Protein AF-A0AAW9IJ09-F1 (afdb_monomer)

Organism: Clostridium perfringens (NCBI:txid1502)

Structure (mmCIF, N/CA/C/O backbone):
data_AF-A0AAW9IJ09-F1
#
_entry.id   AF-A0AAW9IJ09-F1
#
loop_
_atom_site.group_PDB
_atom_site.id
_atom_site.type_symbol
_atom_site.label_atom_id
_atom_site.label_alt_id
_atom_site.label_comp_id
_atom_site.label_asym_id
_atom_site.label_entity_id
_atom_site.label_seq_id
_atom_site.pdbx_PDB_ins_code
_atom_site.Cartn_x
_atom_site.Cartn_y
_atom_site.Cartn_z
_atom_site.occupancy
_atom_site.B_iso_or_equiv
_atom_site.auth_seq_id
_atom_site.auth_comp_id
_atom_site.auth_asym_id
_atom_site.auth_atom_id
_atom_site.pdbx_PDB_model_num
ATOM 1 N N . MET A 1 1 ? 29.095 -13.282 -25.757 1.00 49.03 1 MET A N 1
ATOM 2 C CA . MET A 1 1 ? 29.408 -11.867 -25.447 1.00 49.03 1 MET A CA 1
ATOM 3 C C . MET A 1 1 ? 28.511 -10.859 -26.165 1.00 49.03 1 MET A C 1
ATOM 5 O O . MET A 1 1 ? 28.027 -9.967 -25.493 1.00 49.03 1 MET A O 1
ATOM 9 N N . ARG A 1 2 ? 28.211 -10.992 -27.467 1.00 46.22 2 ARG A N 1
ATOM 10 C CA . ARG A 1 2 ? 27.390 -10.005 -28.207 1.00 46.22 2 ARG A CA 1
ATOM 11 C C . ARG A 1 2 ? 25.936 -9.841 -27.707 1.00 46.22 2 ARG A C 1
ATOM 13 O O . ARG A 1 2 ? 25.449 -8.724 -27.633 1.00 46.22 2 ARG A O 1
ATOM 20 N N . LYS A 1 3 ? 25.302 -10.928 -27.247 1.00 49.84 3 LYS A N 1
ATOM 21 C CA . LYS A 1 3 ? 23.920 -10.916 -26.720 1.00 49.84 3 LYS A CA 1
ATOM 22 C C . LYS A 1 3 ? 23.735 -10.164 -25.391 1.00 49.84 3 LYS A C 1
ATOM 24 O O . LYS A 1 3 ? 22.641 -9.694 -25.119 1.00 49.84 3 LYS A O 1
ATOM 29 N N . PHE A 1 4 ? 24.785 -10.052 -24.570 1.00 52.84 4 PHE A N 1
ATOM 30 C CA . PHE A 1 4 ? 24.706 -9.328 -23.293 1.00 52.84 4 PHE A CA 1
ATOM 31 C C . PHE A 1 4 ? 24.638 -7.814 -23.527 1.00 52.84 4 PHE A C 1
ATOM 33 O O . PHE A 1 4 ? 23.834 -7.122 -22.918 1.00 52.84 4 PHE A O 1
ATOM 40 N N . TRP A 1 5 ? 25.424 -7.315 -24.482 1.00 47.66 5 TRP A N 1
ATOM 41 C CA . TRP A 1 5 ? 25.464 -5.894 -24.821 1.00 47.66 5 TRP A CA 1
ATOM 42 C C . TRP A 1 5 ? 24.218 -5.429 -25.585 1.00 47.66 5 TRP A C 1
ATOM 44 O O . TRP A 1 5 ? 23.718 -4.341 -25.322 1.00 47.66 5 TRP A O 1
ATOM 54 N N . GLU A 1 6 ? 23.654 -6.263 -26.465 1.00 49.38 6 GLU A N 1
ATOM 55 C CA . GLU A 1 6 ? 22.386 -5.956 -27.153 1.00 49.38 6 GLU A CA 1
ATOM 56 C C . GLU A 1 6 ? 21.216 -5.767 -26.156 1.00 49.38 6 GLU A C 1
ATOM 58 O O . GLU A 1 6 ? 20.382 -4.889 -26.362 1.00 49.38 6 GLU A O 1
ATOM 63 N N . SER A 1 7 ? 21.213 -6.485 -25.021 1.00 53.31 7 SER A N 1
ATOM 64 C CA . SER A 1 7 ? 20.230 -6.314 -23.933 1.00 53.31 7 SER A CA 1
ATOM 65 C C . SER A 1 7 ? 20.340 -4.979 -23.185 1.00 53.31 7 SER A C 1
ATOM 67 O O . SER A 1 7 ? 19.356 -4.548 -22.590 1.00 53.31 7 SER A O 1
ATOM 69 N N . ILE A 1 8 ? 21.515 -4.343 -23.180 1.00 57.97 8 ILE A N 1
ATOM 70 C CA . ILE A 1 8 ? 21.756 -3.069 -22.481 1.00 57.97 8 ILE A CA 1
ATOM 71 C C . ILE A 1 8 ? 21.388 -1.879 -23.379 1.00 57.97 8 ILE A C 1
ATOM 73 O O . ILE A 1 8 ? 20.840 -0.894 -22.898 1.00 57.97 8 ILE A O 1
ATOM 77 N N . TYR A 1 9 ? 21.666 -1.967 -24.685 1.00 46.56 9 TYR A N 1
ATOM 78 C CA . TYR A 1 9 ? 21.544 -0.833 -25.614 1.00 46.56 9 TYR A CA 1
ATOM 79 C C . TYR A 1 9 ? 20.275 -0.836 -26.479 1.00 46.56 9 TYR A C 1
ATOM 81 O O . TYR A 1 9 ? 19.978 0.153 -27.146 1.00 46.56 9 TYR A O 1
ATOM 89 N N . SER A 1 10 ? 1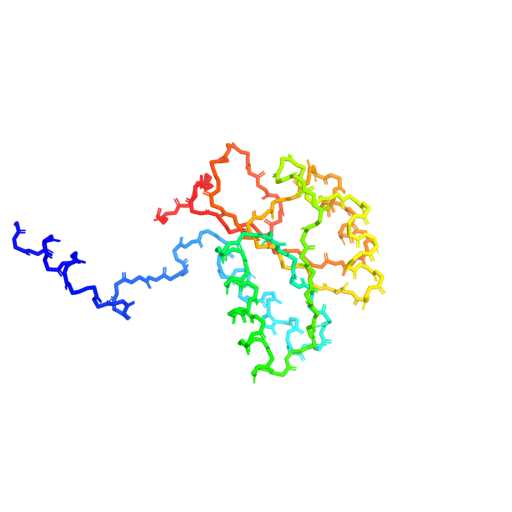9.513 -1.928 -26.497 1.00 49.34 10 SER A N 1
ATOM 90 C CA . SER A 1 10 ? 18.175 -1.972 -27.099 1.00 49.34 10 SER A CA 1
ATOM 91 C C . SER A 1 10 ? 17.298 -2.944 -26.318 1.00 49.34 10 SER A C 1
ATOM 93 O O . SER A 1 10 ? 17.022 -4.049 -26.793 1.00 49.34 10 SER A O 1
ATOM 95 N N . PRO A 1 11 ? 16.865 -2.566 -25.103 1.00 48.53 11 PRO A N 1
ATOM 96 C CA . PRO A 1 11 ? 15.947 -3.392 -24.349 1.00 48.53 11 PRO A CA 1
ATOM 97 C C . PRO A 1 11 ? 14.636 -3.424 -25.137 1.00 48.53 11 PRO A C 1
ATOM 99 O O . PRO A 1 11 ? 13.907 -2.437 -25.216 1.00 48.53 11 PRO A O 1
ATOM 102 N N . ASN A 1 12 ? 14.324 -4.560 -25.756 1.00 45.69 12 ASN A N 1
ATOM 103 C CA . ASN A 1 12 ? 12.957 -4.839 -26.171 1.00 45.69 12 ASN A CA 1
ATOM 104 C C . ASN A 1 12 ? 12.156 -5.087 -24.886 1.00 45.69 12 ASN A C 1
ATOM 106 O O . ASN A 1 12 ? 11.960 -6.227 -24.465 1.00 45.69 12 ASN A O 1
ATOM 110 N N . TYR A 1 13 ? 11.721 -4.000 -24.244 1.00 50.72 13 TYR A N 1
ATOM 111 C CA . TYR A 1 13 ? 10.981 -4.009 -22.978 1.00 50.72 13 TYR A CA 1
ATOM 112 C C . TYR A 1 13 ? 9.689 -4.846 -23.036 1.00 50.72 13 TYR A C 1
ATOM 114 O O . TYR A 1 13 ? 9.165 -5.235 -22.001 1.00 50.72 13 TYR A O 1
ATOM 122 N N . ILE A 1 14 ? 9.194 -5.161 -24.238 1.00 53.16 14 ILE A N 1
ATOM 123 C CA . ILE A 1 14 ? 7.927 -5.869 -24.462 1.00 53.16 14 ILE A CA 1
ATOM 124 C C . ILE A 1 14 ? 8.094 -7.402 -24.462 1.00 53.16 14 ILE A C 1
ATOM 126 O O . ILE A 1 14 ? 7.133 -8.114 -24.192 1.00 53.16 14 ILE A O 1
ATOM 130 N N . THR A 1 15 ? 9.285 -7.949 -24.738 1.00 53.19 15 THR A N 1
ATOM 131 C CA . THR A 1 15 ? 9.439 -9.405 -24.974 1.00 53.19 15 THR A CA 1
ATOM 132 C C . THR A 1 15 ? 10.256 -10.154 -23.923 1.00 53.19 15 THR A C 1
ATOM 134 O O . THR A 1 15 ? 10.420 -11.363 -24.053 1.00 53.19 15 THR A O 1
ATOM 137 N N . GLY A 1 16 ? 10.804 -9.472 -22.913 1.00 54.22 16 GLY A N 1
ATOM 138 C CA . GLY A 1 16 ? 11.769 -10.080 -21.985 1.00 54.22 16 GLY A CA 1
ATOM 139 C C . GLY A 1 16 ? 11.325 -10.212 -20.530 1.00 54.22 16 GLY A C 1
ATOM 140 O O . GLY A 1 16 ? 11.861 -11.065 -19.829 1.00 54.22 16 GLY A O 1
ATOM 141 N N . TYR A 1 17 ? 10.376 -9.394 -20.068 1.00 69.69 17 TYR A N 1
ATOM 142 C CA . TYR A 1 17 ? 10.071 -9.290 -18.643 1.00 69.69 17 TYR A CA 1
ATOM 143 C C . TYR A 1 17 ? 8.628 -9.680 -18.352 1.00 69.69 17 TYR A C 1
ATOM 145 O O . TYR A 1 17 ? 7.693 -8.984 -18.740 1.00 69.69 17 TYR A O 1
ATOM 153 N N . ASN A 1 18 ? 8.446 -10.813 -17.674 1.00 79.94 18 ASN A N 1
ATOM 154 C CA . ASN A 1 18 ? 7.137 -11.233 -17.199 1.00 79.94 18 ASN A CA 1
ATOM 155 C C . ASN A 1 18 ? 6.921 -10.657 -15.784 1.00 79.94 18 ASN A C 1
ATOM 157 O O . ASN A 1 18 ? 7.542 -11.155 -14.842 1.00 79.94 18 ASN A O 1
ATOM 161 N N . PRO A 1 19 ? 6.057 -9.639 -15.594 1.00 83.44 19 PRO A N 1
ATOM 162 C CA . PRO A 1 19 ? 5.827 -9.038 -14.277 1.00 83.44 19 PRO A CA 1
ATOM 163 C C . PRO A 1 19 ? 5.271 -10.047 -13.266 1.00 83.44 19 PRO A C 1
ATOM 165 O O . PRO A 1 19 ? 5.473 -9.886 -12.066 1.00 83.44 19 PRO A O 1
ATOM 168 N N . PHE A 1 20 ? 4.642 -11.131 -13.734 1.00 87.75 20 PHE A N 1
ATOM 169 C CA . PHE A 1 20 ? 4.117 -12.200 -12.886 1.00 87.75 20 PHE A CA 1
ATOM 170 C C . PHE A 1 20 ? 5.200 -13.085 -12.246 1.00 87.75 20 PHE A C 1
ATOM 172 O O . PHE A 1 20 ? 4.865 -13.963 -11.453 1.00 87.75 20 PHE A O 1
ATOM 179 N N . ILE A 1 21 ? 6.485 -12.855 -12.553 1.00 89.06 21 ILE A N 1
ATOM 180 C CA . ILE A 1 21 ? 7.621 -13.450 -11.827 1.00 89.06 21 ILE A CA 1
ATOM 181 C C . ILE A 1 21 ? 7.760 -12.833 -10.425 1.00 89.06 21 ILE A C 1
ATOM 183 O O . ILE A 1 21 ? 8.228 -13.503 -9.501 1.00 89.06 21 ILE A O 1
ATOM 187 N N . LEU A 1 22 ? 7.316 -11.583 -10.232 1.00 91.81 22 LEU A N 1
ATOM 188 C CA . LEU A 1 22 ? 7.248 -10.988 -8.901 1.00 91.81 22 LEU A CA 1
ATOM 189 C C . LEU A 1 22 ? 6.298 -11.808 -8.026 1.00 91.81 22 LEU A C 1
ATOM 191 O O . LEU A 1 22 ? 5.133 -12.043 -8.371 1.00 91.81 22 LEU A O 1
ATOM 195 N N . LYS A 1 23 ? 6.794 -12.226 -6.860 1.00 93.50 23 LYS A N 1
ATOM 196 C CA . LYS A 1 23 ? 5.982 -12.932 -5.867 1.00 93.50 23 LYS A CA 1
ATOM 197 C C . LYS A 1 23 ? 4.750 -12.085 -5.525 1.00 93.50 23 LYS A C 1
ATOM 199 O O . LYS A 1 23 ? 4.840 -10.869 -5.392 1.00 93.50 23 LYS A O 1
ATOM 204 N N . ASN A 1 24 ? 3.602 -12.751 -5.400 1.00 96.31 24 ASN A N 1
ATOM 205 C CA . ASN A 1 24 ? 2.280 -12.162 -5.142 1.00 96.31 24 ASN A CA 1
ATOM 206 C C . ASN A 1 24 ? 1.671 -11.294 -6.261 1.00 96.31 24 ASN A C 1
ATOM 208 O O . ASN A 1 24 ? 0.533 -10.860 -6.096 1.00 96.31 24 ASN A O 1
ATOM 212 N N . MET A 1 25 ? 2.323 -11.120 -7.418 1.00 95.06 25 MET A N 1
ATOM 213 C CA . MET A 1 25 ? 1.764 -10.310 -8.512 1.00 95.06 25 MET A CA 1
ATOM 214 C C . MET A 1 25 ? 0.402 -10.824 -9.007 1.00 95.06 25 MET A C 1
ATOM 216 O O . MET A 1 25 ? -0.520 -10.036 -9.186 1.00 95.06 25 MET A O 1
ATOM 220 N N . ASN A 1 26 ? 0.232 -12.145 -9.167 1.00 94.88 26 ASN A N 1
ATOM 221 C CA . ASN A 1 26 ? -1.060 -12.724 -9.571 1.00 94.88 26 ASN A CA 1
ATOM 222 C C . ASN A 1 26 ? -2.184 -12.381 -8.576 1.00 94.88 26 ASN A C 1
ATOM 224 O O . ASN A 1 26 ? -3.237 -11.904 -8.985 1.00 94.88 26 ASN A O 1
ATOM 228 N N . LYS A 1 27 ? -1.926 -12.542 -7.270 1.00 96.62 27 LYS A N 1
ATOM 229 C CA . LYS A 1 27 ? -2.901 -12.234 -6.210 1.00 96.62 27 LYS A CA 1
ATOM 230 C C . LYS A 1 27 ? -3.264 -10.749 -6.185 1.00 96.62 27 LYS A C 1
ATOM 232 O O . LYS A 1 27 ? -4.429 -10.400 -6.041 1.00 96.62 27 LYS A O 1
ATOM 237 N N . ALA A 1 28 ? -2.269 -9.876 -6.354 1.00 97.50 28 ALA A N 1
ATOM 238 C CA . ALA A 1 28 ? -2.491 -8.436 -6.421 1.00 97.50 28 ALA A CA 1
ATOM 239 C C . ALA A 1 28 ? -3.382 -8.051 -7.607 1.00 97.50 28 ALA A C 1
ATOM 241 O O . ALA A 1 28 ? -4.299 -7.246 -7.456 1.00 97.50 28 ALA A O 1
ATOM 242 N N . MET A 1 29 ? -3.144 -8.658 -8.775 1.00 96.06 29 MET A N 1
ATOM 243 C CA . MET A 1 29 ? -3.968 -8.441 -9.962 1.00 96.06 29 MET A CA 1
ATOM 244 C C . MET A 1 29 ? -5.404 -8.929 -9.763 1.00 96.06 29 MET A C 1
ATOM 246 O O . MET A 1 29 ? -6.328 -8.203 -10.116 1.00 96.06 29 MET A O 1
ATOM 250 N N . GLU A 1 30 ? -5.604 -10.112 -9.176 1.00 97.19 30 GLU A N 1
ATOM 251 C CA . GLU A 1 30 ? -6.937 -10.641 -8.853 1.00 97.19 30 GLU A CA 1
ATOM 252 C C . GLU A 1 30 ? -7.712 -9.686 -7.932 1.00 97.19 30 GLU A C 1
ATOM 254 O O . GLU A 1 30 ? -8.830 -9.290 -8.263 1.00 97.19 30 GLU A O 1
ATOM 259 N N . GLN A 1 31 ? -7.090 -9.234 -6.839 1.00 97.94 31 GLN A N 1
ATOM 260 C CA . GLN A 1 31 ? -7.709 -8.320 -5.873 1.00 97.94 31 GLN A CA 1
ATOM 261 C C . GLN A 1 31 ? -8.004 -6.938 -6.474 1.00 97.94 31 GLN A C 1
ATOM 263 O O . GLN A 1 31 ? -9.065 -6.362 -6.231 1.00 97.94 31 GLN A O 1
ATOM 268 N N . MET A 1 32 ? -7.100 -6.407 -7.302 1.00 97.12 32 MET A N 1
ATOM 269 C CA . MET A 1 32 ? -7.315 -5.133 -7.989 1.00 97.12 32 MET A CA 1
ATOM 270 C C . MET A 1 32 ? -8.460 -5.231 -9.006 1.00 97.12 32 MET A C 1
ATOM 272 O O . MET A 1 32 ? -9.321 -4.355 -9.043 1.00 97.12 32 MET A O 1
ATOM 276 N N . VAL A 1 33 ? -8.516 -6.303 -9.805 1.00 97.25 33 VAL A N 1
ATOM 277 C CA . VAL A 1 33 ? -9.613 -6.539 -10.761 1.00 97.25 33 VAL A CA 1
ATOM 278 C C . VAL A 1 33 ? -10.948 -6.699 -10.034 1.00 97.25 33 VAL A C 1
ATOM 280 O O . VAL A 1 33 ? -11.949 -6.124 -10.465 1.00 97.25 33 VAL A O 1
ATOM 283 N N . GLU A 1 34 ? -10.975 -7.429 -8.918 1.00 98.00 34 GLU A N 1
ATOM 284 C CA . GLU A 1 34 ? -12.162 -7.548 -8.071 1.00 98.00 34 GLU A CA 1
ATOM 285 C C . GLU A 1 34 ? -12.628 -6.175 -7.566 1.00 98.00 34 GLU A C 1
ATOM 287 O O . GLU A 1 34 ? -13.808 -5.843 -7.695 1.00 98.00 34 GLU A O 1
ATOM 292 N N . ALA A 1 35 ? -11.716 -5.359 -7.030 1.00 98.12 35 ALA A N 1
ATOM 293 C CA . ALA A 1 35 ? -12.038 -4.032 -6.518 1.00 98.12 35 ALA A CA 1
ATOM 294 C C . ALA A 1 35 ? -12.632 -3.120 -7.601 1.00 98.12 35 ALA A C 1
ATOM 296 O O . ALA A 1 35 ? -13.663 -2.485 -7.371 1.00 98.12 35 ALA A O 1
ATOM 297 N N . ILE A 1 36 ? -12.041 -3.116 -8.800 1.00 98.06 36 ILE A N 1
ATOM 298 C CA . ILE A 1 36 ? -12.531 -2.337 -9.946 1.00 98.06 36 ILE A CA 1
ATOM 299 C C . ILE A 1 36 ? -13.946 -2.783 -10.338 1.00 98.06 36 ILE A C 1
ATOM 301 O O . ILE A 1 36 ? -14.854 -1.954 -10.443 1.00 98.06 36 ILE A O 1
ATOM 305 N N . ASN A 1 37 ? -14.155 -4.090 -10.520 1.00 97.75 37 ASN A N 1
ATOM 306 C CA . ASN A 1 37 ? -15.437 -4.640 -10.966 1.00 97.75 37 ASN A CA 1
ATOM 307 C C . ASN A 1 37 ? -16.560 -4.411 -9.947 1.00 97.75 37 ASN A C 1
ATOM 309 O O . ASN A 1 37 ? -17.692 -4.120 -10.331 1.00 97.75 37 ASN A O 1
ATOM 313 N N . ASN A 1 38 ? -16.235 -4.494 -8.657 1.00 98.00 38 ASN A N 1
ATOM 314 C CA . ASN A 1 38 ? -17.185 -4.304 -7.565 1.00 98.00 38 ASN A CA 1
ATOM 315 C C . ASN A 1 38 ? -17.340 -2.840 -7.137 1.00 98.00 38 ASN A C 1
ATOM 317 O O . ASN A 1 38 ? -18.028 -2.577 -6.153 1.00 98.00 38 ASN A O 1
ATOM 321 N N . ARG A 1 39 ? -16.725 -1.887 -7.857 1.00 97.56 39 ARG A N 1
ATOM 322 C CA . ARG A 1 39 ? -16.750 -0.453 -7.519 1.00 97.56 39 ARG A CA 1
ATOM 323 C C . ARG A 1 39 ? -16.293 -0.181 -6.080 1.00 97.56 39 ARG A C 1
ATOM 325 O O . ARG A 1 39 ? -16.785 0.751 -5.451 1.00 97.56 39 ARG A O 1
ATOM 332 N N . LYS A 1 40 ? -15.362 -0.994 -5.566 1.00 98.38 40 LYS A N 1
ATOM 333 C CA . LYS A 1 40 ? -14.720 -0.733 -4.277 1.00 98.38 40 LYS A CA 1
ATOM 334 C C . LYS A 1 40 ? -13.920 0.559 -4.407 1.00 98.38 40 LYS A C 1
ATOM 336 O O . LYS A 1 40 ? -13.208 0.733 -5.398 1.00 98.38 40 LYS A O 1
ATOM 341 N N . LYS A 1 41 ? -13.992 1.433 -3.404 1.00 98.56 41 LYS A N 1
ATOM 342 C CA . LYS A 1 41 ? -13.125 2.612 -3.373 1.00 98.56 41 LYS A CA 1
ATOM 343 C C . LYS A 1 41 ? -11.678 2.191 -3.119 1.00 98.56 41 LYS A C 1
ATOM 345 O O . LYS A 1 41 ? -11.380 1.565 -2.100 1.00 98.56 41 LYS A O 1
ATOM 350 N N . ILE A 1 42 ? -10.789 2.552 -4.038 1.00 98.75 42 ILE A N 1
ATOM 351 C CA . ILE A 1 42 ? -9.354 2.270 -3.976 1.00 98.75 42 ILE A CA 1
ATOM 352 C C . ILE A 1 42 ? -8.630 3.527 -3.494 1.00 98.75 42 ILE A C 1
ATOM 354 O O . ILE A 1 42 ? -8.755 4.588 -4.098 1.00 98.75 42 ILE A O 1
ATOM 358 N N . VAL A 1 43 ? -7.840 3.413 -2.432 1.00 98.69 43 VAL A N 1
ATOM 359 C CA . VAL A 1 43 ? -6.971 4.494 -1.959 1.00 98.69 43 VAL A CA 1
ATOM 360 C C . VAL A 1 43 ? -5.530 4.133 -2.291 1.00 98.69 43 VAL A C 1
ATOM 362 O O . VAL A 1 43 ? -5.002 3.133 -1.805 1.00 98.69 43 VAL A O 1
ATOM 365 N N . VAL A 1 44 ? -4.897 4.944 -3.136 1.00 98.44 44 VAL A N 1
ATOM 366 C CA . VAL A 1 44 ? -3.478 4.813 -3.484 1.00 98.44 44 VAL A CA 1
ATOM 367 C C . VAL A 1 44 ? -2.660 5.693 -2.543 1.00 98.44 44 VAL A C 1
ATOM 369 O O . VAL A 1 44 ? -2.737 6.915 -2.618 1.00 98.44 44 VAL A O 1
ATOM 372 N N . TYR A 1 45 ? -1.868 5.087 -1.666 1.00 97.56 45 TYR A N 1
ATOM 373 C CA . TYR A 1 45 ? -1.078 5.789 -0.655 1.00 97.56 45 TYR A CA 1
ATOM 374 C C . TYR A 1 45 ? 0.409 5.684 -1.013 1.00 97.56 45 TYR A C 1
ATOM 376 O O . TYR A 1 45 ? 0.950 4.585 -1.074 1.00 97.56 45 TYR A O 1
ATOM 384 N N . GLY A 1 46 ? 1.110 6.791 -1.248 1.00 95.69 46 GLY A N 1
ATOM 385 C CA . GLY A 1 46 ? 2.538 6.719 -1.584 1.00 95.69 46 GLY A CA 1
ATOM 386 C C . GLY A 1 46 ? 3.379 7.863 -1.044 1.00 95.69 46 GLY A C 1
ATOM 387 O O . GLY A 1 46 ? 2.893 8.734 -0.331 1.00 95.69 46 GLY A O 1
ATOM 388 N N . VAL A 1 47 ? 4.668 7.835 -1.372 1.00 94.12 47 VAL A N 1
ATOM 389 C CA . VAL A 1 47 ? 5.683 8.719 -0.779 1.00 94.12 47 VAL A CA 1
ATOM 390 C C . VAL A 1 47 ? 5.958 9.989 -1.600 1.00 94.12 47 VAL A C 1
ATOM 392 O O . VAL A 1 47 ? 5.871 9.953 -2.831 1.00 94.12 47 VAL A O 1
ATOM 395 N N . PRO A 1 48 ? 6.365 11.104 -0.958 1.00 93.44 48 PRO A N 1
ATOM 396 C CA . PRO A 1 48 ? 6.585 12.399 -1.610 1.00 93.44 48 PRO A CA 1
ATOM 397 C C . PRO A 1 48 ? 7.962 12.512 -2.297 1.00 93.44 48 PRO A C 1
ATOM 399 O O . PRO A 1 48 ? 8.622 13.548 -2.230 1.00 93.44 48 PRO A O 1
ATOM 402 N N . ASN A 1 49 ? 8.426 11.452 -2.963 1.00 92.06 49 ASN A N 1
ATOM 403 C CA . ASN A 1 49 ? 9.634 11.484 -3.794 1.00 92.06 49 ASN A CA 1
ATOM 404 C C . ASN A 1 49 ? 9.281 11.275 -5.275 1.00 92.06 49 ASN A C 1
ATOM 406 O O . ASN A 1 49 ? 8.146 10.945 -5.611 1.00 92.06 49 ASN A O 1
ATOM 410 N N . VAL A 1 50 ? 10.242 11.501 -6.176 1.00 94.00 50 VAL A N 1
ATOM 411 C CA . VAL A 1 50 ? 9.993 11.449 -7.628 1.00 94.00 50 VAL A CA 1
ATOM 412 C C . VAL A 1 50 ? 9.412 10.097 -8.051 1.00 94.00 50 VAL A C 1
ATOM 414 O O . VAL A 1 50 ? 8.395 10.065 -8.740 1.00 94.00 50 VAL A O 1
ATOM 417 N N . ASP A 1 51 ? 10.001 8.996 -7.584 1.00 92.19 51 ASP A N 1
ATOM 418 C CA . ASP A 1 51 ? 9.562 7.645 -7.941 1.00 92.19 51 ASP A CA 1
ATOM 419 C C . ASP A 1 51 ? 8.145 7.350 -7.425 1.00 92.19 51 ASP A C 1
ATOM 421 O O . ASP A 1 51 ? 7.299 6.860 -8.174 1.00 92.19 51 ASP A O 1
ATOM 425 N N . GLY A 1 52 ? 7.855 7.709 -6.171 1.00 93.44 52 GLY A N 1
ATOM 426 C CA . GLY A 1 52 ? 6.549 7.540 -5.538 1.00 93.44 52 GLY A CA 1
ATOM 427 C C . GLY A 1 52 ? 5.459 8.367 -6.213 1.00 93.44 52 GLY A C 1
ATOM 428 O O . GLY A 1 52 ? 4.404 7.832 -6.550 1.00 93.44 52 GLY A O 1
ATOM 429 N N . LEU A 1 53 ? 5.723 9.642 -6.506 1.00 95.56 53 LEU A N 1
ATOM 430 C CA . LEU A 1 53 ? 4.779 10.510 -7.215 1.00 95.56 53 LEU A CA 1
ATOM 431 C C . LEU A 1 53 ? 4.510 10.011 -8.640 1.00 95.56 53 LEU A C 1
ATOM 433 O O . LEU A 1 53 ? 3.357 9.990 -9.079 1.00 95.56 53 LEU A O 1
ATOM 437 N N . CYS A 1 54 ? 5.544 9.557 -9.354 1.00 97.19 54 CYS A N 1
ATOM 438 C CA . CYS A 1 54 ? 5.384 8.936 -10.666 1.00 97.19 54 CYS A CA 1
ATOM 439 C C . CYS A 1 54 ? 4.566 7.640 -10.593 1.00 97.19 54 CYS A C 1
ATOM 441 O O . CYS A 1 54 ? 3.714 7.415 -11.458 1.00 97.19 54 CYS A O 1
ATOM 443 N N . ALA A 1 55 ? 4.778 6.810 -9.569 1.00 96.88 55 ALA A N 1
ATOM 444 C CA . ALA A 1 55 ? 4.020 5.581 -9.357 1.00 96.88 55 ALA A CA 1
ATOM 445 C C . ALA A 1 55 ? 2.541 5.872 -9.053 1.00 96.88 55 ALA A C 1
ATOM 447 O O . ALA A 1 55 ? 1.668 5.304 -9.715 1.00 96.88 55 ALA A O 1
ATOM 448 N N . ILE A 1 56 ? 2.255 6.807 -8.135 1.00 97.94 56 ILE A N 1
ATOM 449 C CA . ILE A 1 56 ? 0.890 7.254 -7.816 1.00 97.94 56 ILE A CA 1
ATOM 450 C C . ILE A 1 56 ? 0.204 7.755 -9.085 1.00 97.94 56 ILE A C 1
ATOM 452 O O . ILE A 1 56 ? -0.896 7.303 -9.402 1.00 97.94 56 ILE A O 1
ATOM 456 N N . ALA A 1 57 ? 0.847 8.655 -9.834 1.00 98.19 57 ALA A N 1
ATOM 457 C CA . ALA A 1 57 ? 0.274 9.234 -11.044 1.00 98.19 57 ALA A CA 1
ATOM 458 C C . ALA A 1 57 ? -0.013 8.168 -12.112 1.00 98.19 57 ALA A C 1
ATOM 460 O O . ALA A 1 57 ? -1.104 8.147 -12.684 1.00 98.19 57 ALA A O 1
ATOM 461 N N . SER A 1 58 ? 0.938 7.260 -12.349 1.00 97.75 58 SER A N 1
ATOM 462 C CA . SER A 1 58 ? 0.815 6.211 -13.366 1.00 97.75 58 SER A CA 1
ATOM 463 C C . SER A 1 58 ? -0.303 5.228 -13.032 1.00 97.75 58 SER A C 1
ATOM 465 O O . SER A 1 58 ? -1.170 4.974 -13.870 1.00 97.75 58 SER A O 1
ATOM 467 N N . LEU A 1 59 ? -0.329 4.713 -11.799 1.00 97.75 59 LEU A N 1
ATOM 468 C CA . LEU A 1 59 ? -1.365 3.781 -11.361 1.00 97.75 59 LEU A CA 1
ATOM 469 C C . LEU A 1 59 ? -2.739 4.457 -11.346 1.00 97.75 59 LEU A C 1
ATOM 471 O O . LEU A 1 59 ? -3.705 3.904 -11.869 1.00 97.75 59 LEU A O 1
ATOM 475 N N . SER A 1 60 ? -2.815 5.684 -10.827 1.00 98.00 60 SER A N 1
ATOM 476 C CA . SER A 1 60 ? -4.061 6.451 -10.783 1.00 98.00 60 SER A CA 1
ATOM 477 C C . SER A 1 60 ? -4.628 6.708 -12.176 1.00 98.00 60 SER A C 1
ATOM 479 O O . SER A 1 60 ? -5.840 6.629 -12.369 1.00 98.00 60 SER A O 1
ATOM 481 N N . LEU A 1 61 ? -3.775 6.997 -13.164 1.00 98.06 61 LEU A N 1
ATOM 482 C CA . LEU A 1 61 ? -4.206 7.212 -14.544 1.00 98.06 61 LEU A CA 1
ATOM 483 C C . LEU A 1 61 ? -4.824 5.943 -15.141 1.00 98.06 61 LEU A C 1
ATOM 485 O O . LEU A 1 61 ? -5.895 6.013 -15.742 1.00 98.06 61 LEU A O 1
ATOM 489 N N . VAL A 1 62 ? -4.180 4.791 -14.946 1.00 97.25 62 VAL A N 1
ATOM 490 C CA . VAL A 1 62 ? -4.683 3.499 -15.435 1.00 97.25 62 VAL A CA 1
ATOM 491 C C . VAL A 1 62 ? -5.989 3.124 -14.739 1.00 97.25 62 VAL A C 1
ATOM 493 O O . VAL A 1 62 ? -6.954 2.762 -15.407 1.00 97.25 62 VAL A O 1
ATOM 496 N N . LEU A 1 63 ? -6.065 3.259 -13.415 1.00 97.88 63 LEU A N 1
ATOM 497 C CA . LEU A 1 63 ? -7.280 2.946 -12.663 1.00 97.88 63 LEU A CA 1
ATOM 498 C C . LEU A 1 63 ? -8.448 3.864 -13.054 1.00 97.88 63 LEU A C 1
ATOM 500 O O . LEU A 1 63 ? -9.556 3.375 -13.273 1.00 97.88 63 LEU A O 1
ATOM 504 N N . LYS A 1 64 ? -8.205 5.170 -13.236 1.00 97.00 64 LYS A N 1
ATOM 505 C CA . LYS A 1 64 ? -9.218 6.109 -13.757 1.00 97.00 64 LYS A CA 1
ATOM 506 C C . LYS A 1 64 ? -9.664 5.746 -15.167 1.00 97.00 64 LYS A C 1
ATOM 508 O O . LYS A 1 64 ? -10.855 5.809 -15.452 1.00 97.00 64 LYS A O 1
ATOM 513 N N . TYR A 1 65 ? -8.734 5.348 -16.036 1.00 97.88 65 TYR A N 1
ATOM 514 C CA . TYR A 1 65 ? -9.051 4.881 -17.387 1.00 97.88 65 TYR A CA 1
ATOM 515 C C . TYR A 1 65 ? -9.944 3.629 -17.376 1.00 97.88 65 TYR A C 1
ATOM 517 O O . TYR A 1 65 ? -10.806 3.479 -18.235 1.00 97.88 65 TYR A O 1
ATOM 525 N N . LEU A 1 66 ? -9.781 2.761 -16.375 1.00 97.38 66 LEU A N 1
ATOM 526 C CA . LEU A 1 66 ? -10.628 1.589 -16.133 1.00 97.38 66 LEU A CA 1
ATOM 527 C C . LEU A 1 66 ? -11.913 1.917 -15.345 1.00 97.38 66 LEU A C 1
ATOM 529 O O . LEU A 1 66 ? -12.616 1.012 -14.898 1.00 97.38 66 LEU A O 1
ATOM 533 N N . ASN A 1 67 ? -12.235 3.202 -15.177 1.00 97.06 67 ASN A N 1
ATOM 534 C CA . ASN A 1 67 ? -13.374 3.715 -14.420 1.00 97.06 67 ASN A CA 1
ATOM 535 C C . ASN A 1 67 ? -13.412 3.248 -12.951 1.00 97.06 67 ASN A C 1
ATOM 537 O O . ASN A 1 67 ? -14.500 3.129 -12.394 1.00 97.06 67 ASN A O 1
ATOM 541 N N . ALA A 1 68 ? -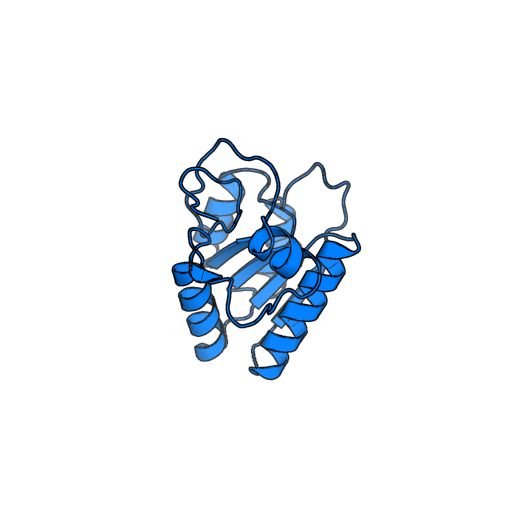12.281 2.971 -12.307 1.00 98.25 68 ALA A N 1
ATOM 542 C CA . ALA A 1 68 ? -12.256 2.662 -10.878 1.0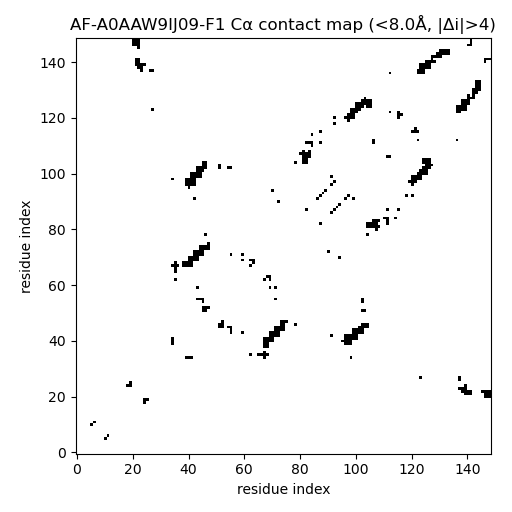0 98.25 68 ALA A CA 1
ATOM 543 C C . ALA A 1 68 ? -12.622 3.897 -10.025 1.00 98.25 68 ALA A C 1
ATOM 545 O O . ALA A 1 68 ? -12.339 5.029 -10.424 1.00 98.25 68 ALA A O 1
ATOM 546 N N . ASP A 1 69 ? -13.236 3.683 -8.856 1.00 98.25 69 ASP A N 1
ATOM 547 C CA . ASP A 1 69 ? -13.420 4.734 -7.844 1.00 98.25 69 ASP A CA 1
ATOM 548 C C . ASP A 1 69 ? -12.122 4.854 -7.048 1.00 98.25 69 ASP A C 1
ATOM 550 O O . ASP A 1 69 ? -11.776 3.933 -6.303 1.00 98.25 69 ASP A O 1
ATOM 554 N N . ILE A 1 70 ? -11.363 5.928 -7.275 1.00 98.19 70 ILE A N 1
ATOM 555 C CA . ILE A 1 70 ? -10.036 6.084 -6.683 1.00 98.19 70 ILE A CA 1
ATOM 556 C C . ILE A 1 70 ? -9.847 7.429 -6.003 1.00 98.19 70 ILE A C 1
ATOM 558 O O . ILE A 1 70 ? -10.239 8.469 -6.531 1.00 98.19 70 ILE A O 1
ATOM 562 N N . GLU A 1 71 ? -9.109 7.388 -4.904 1.00 98.31 71 GLU A N 1
ATOM 563 C CA . GLU A 1 71 ? -8.480 8.536 -4.263 1.00 98.31 71 GLU A CA 1
ATOM 564 C C . GLU A 1 71 ? -6.987 8.253 -4.076 1.00 98.31 71 GLU A C 1
ATOM 566 O O . GLU A 1 71 ? -6.543 7.102 -4.138 1.00 98.31 71 GLU A O 1
ATOM 571 N N . TYR A 1 72 ? -6.195 9.298 -3.853 1.00 97.50 72 TYR A N 1
ATOM 572 C CA . TYR A 1 72 ? -4.784 9.141 -3.519 1.00 97.50 72 TYR A CA 1
ATOM 573 C C . TYR A 1 72 ? -4.409 9.958 -2.288 1.00 97.50 72 TYR A C 1
ATOM 575 O O . TYR A 1 72 ? -4.966 11.024 -2.033 1.00 97.50 72 TYR A O 1
ATOM 583 N N . VAL A 1 73 ? -3.428 9.453 -1.550 1.00 96.81 73 VAL A N 1
ATOM 584 C CA . VAL A 1 73 ? -2.848 10.086 -0.368 1.00 96.81 73 VAL A CA 1
ATOM 585 C C . VAL A 1 73 ? -1.338 10.112 -0.551 1.00 96.81 73 VAL A C 1
ATOM 587 O O . VAL A 1 73 ? -0.730 9.133 -0.990 1.00 96.81 73 VAL A O 1
ATOM 590 N N . ILE A 1 74 ? -0.732 11.251 -0.240 1.00 95.00 74 ILE A N 1
ATOM 591 C CA . ILE A 1 74 ? 0.720 11.399 -0.211 1.00 95.00 74 ILE A CA 1
ATOM 592 C C . ILE A 1 74 ? 1.123 11.431 1.257 1.00 95.00 74 ILE A C 1
ATOM 594 O O . ILE A 1 74 ? 0.567 12.215 2.022 1.00 95.00 74 ILE A O 1
ATOM 598 N N . HIS A 1 75 ? 2.059 10.566 1.632 1.00 91.88 75 HIS A N 1
ATOM 599 C CA . HIS A 1 75 ? 2.579 10.480 2.987 1.00 91.88 75 HIS A CA 1
ATOM 600 C C . HIS A 1 75 ? 3.208 11.810 3.415 1.00 91.88 75 HIS A C 1
ATOM 602 O O . HIS A 1 75 ? 4.026 12.364 2.676 1.00 91.88 75 HIS A O 1
ATOM 608 N N . ASP A 1 76 ? 2.839 12.288 4.601 1.00 80.38 76 ASP A N 1
ATOM 609 C CA . ASP A 1 76 ? 3.275 13.568 5.162 1.00 80.38 76 ASP A CA 1
ATOM 610 C C . ASP A 1 76 ? 4.158 13.325 6.393 1.00 80.38 76 ASP A C 1
ATOM 612 O O . ASP A 1 76 ? 3.778 13.658 7.503 1.00 80.38 76 ASP A O 1
ATOM 616 N N . GLU A 1 77 ? 5.300 12.650 6.226 1.00 69.50 77 GLU A N 1
ATOM 617 C CA . GLU A 1 77 ? 6.261 12.410 7.314 1.00 69.50 77 GLU A CA 1
ATOM 618 C C . GLU A 1 77 ? 7.651 11.999 6.780 1.00 69.50 77 GLU A C 1
ATOM 620 O O . GLU A 1 77 ? 7.814 11.628 5.610 1.00 69.50 77 GLU A O 1
ATOM 625 N N . GLU A 1 78 ? 8.688 12.092 7.627 1.00 62.09 78 GLU A N 1
A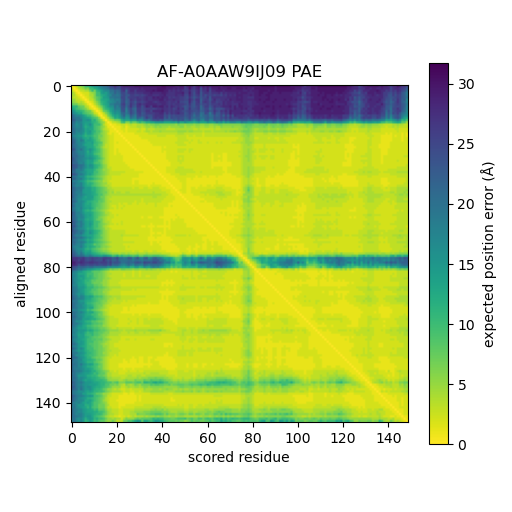TOM 626 C CA . GLU A 1 78 ? 10.014 11.550 7.309 1.00 62.09 78 GLU A CA 1
ATOM 627 C C . GLU A 1 78 ? 9.888 10.034 7.089 1.00 62.09 78 GLU A C 1
ATOM 629 O O . GLU A 1 78 ? 9.519 9.319 8.010 1.00 62.09 78 GLU A O 1
ATOM 634 N N . LEU A 1 79 ? 10.250 9.562 5.886 1.00 57.16 79 LEU A N 1
ATOM 635 C CA . LEU A 1 79 ? 10.188 8.188 5.323 1.00 57.16 79 LEU A CA 1
ATOM 636 C C . LEU A 1 79 ? 10.564 6.993 6.237 1.00 57.16 79 LEU A C 1
ATOM 638 O O . LEU A 1 79 ? 10.504 5.841 5.799 1.00 57.16 79 LEU A O 1
ATOM 642 N N . ASN A 1 80 ? 11.031 7.252 7.455 1.00 58.72 80 ASN A N 1
ATOM 643 C CA . ASN A 1 80 ? 11.468 6.283 8.446 1.00 58.72 80 ASN A CA 1
ATOM 644 C C . ASN A 1 80 ? 10.312 5.708 9.287 1.00 58.72 80 ASN A C 1
ATOM 646 O O . ASN A 1 80 ? 10.492 4.633 9.863 1.00 58.72 80 ASN A O 1
ATOM 650 N N . SER A 1 81 ? 9.149 6.367 9.356 1.00 74.12 81 SER A N 1
ATOM 651 C CA . SER A 1 81 ? 7.904 5.775 9.863 1.00 74.12 81 SER A CA 1
ATOM 652 C C . SER A 1 81 ? 7.145 5.121 8.702 1.00 74.12 81 SER A C 1
ATOM 654 O O . SER A 1 81 ? 6.912 5.735 7.669 1.00 74.12 81 SER A O 1
ATOM 656 N N . GLY A 1 82 ? 6.810 3.832 8.820 1.00 90.69 82 GLY A N 1
ATOM 657 C CA . GLY A 1 82 ? 5.854 3.198 7.901 1.00 90.69 82 GLY A CA 1
ATOM 658 C C . GLY A 1 82 ? 4.440 3.753 8.107 1.00 90.69 82 GLY A C 1
ATOM 659 O O . GLY A 1 82 ? 4.205 4.502 9.052 1.00 90.69 82 GLY A O 1
ATOM 660 N N . ILE A 1 83 ? 3.481 3.339 7.277 1.00 94.44 83 ILE A N 1
ATOM 661 C CA . ILE A 1 83 ? 2.072 3.741 7.433 1.00 94.44 83 ILE A CA 1
ATOM 662 C C . ILE A 1 83 ? 1.567 3.277 8.798 1.00 94.44 83 ILE A C 1
ATOM 664 O O . ILE A 1 83 ? 1.648 2.085 9.108 1.00 94.44 83 ILE A O 1
ATOM 668 N N . THR A 1 84 ? 1.036 4.210 9.584 1.00 95.19 84 THR A N 1
ATOM 669 C CA . THR A 1 84 ? 0.562 3.968 10.947 1.00 95.19 84 THR A CA 1
ATOM 670 C C . THR A 1 84 ? -0.932 3.649 11.001 1.00 95.19 84 THR A C 1
ATOM 672 O O . THR A 1 84 ? -1.692 3.836 10.048 1.00 95.19 84 THR A O 1
ATOM 675 N N . SER A 1 85 ? -1.397 3.198 12.166 1.00 96.12 85 SER A N 1
ATOM 676 C CA . SER A 1 85 ? -2.830 3.030 12.424 1.00 96.12 85 SER A CA 1
ATOM 677 C C . SER A 1 85 ? -3.616 4.343 12.264 1.00 96.12 85 SER A C 1
ATOM 679 O O . SER A 1 85 ? -4.755 4.327 11.798 1.00 96.12 85 SER A O 1
ATOM 681 N N . GLU A 1 86 ? -3.013 5.479 12.625 1.00 95.00 86 GLU A N 1
ATOM 682 C CA . GLU A 1 86 ? -3.636 6.798 12.486 1.00 95.00 86 GLU A CA 1
ATOM 683 C C . GLU A 1 86 ? -3.778 7.197 11.013 1.00 95.00 86 GLU A C 1
ATOM 685 O O . GLU A 1 86 ? -4.852 7.642 10.605 1.00 95.00 86 GLU A O 1
ATOM 690 N N . ASP A 1 87 ? -2.757 6.928 10.194 1.00 95.31 87 ASP A N 1
ATOM 691 C CA . ASP A 1 87 ? -2.822 7.117 8.743 1.00 95.31 87 ASP A CA 1
ATOM 692 C C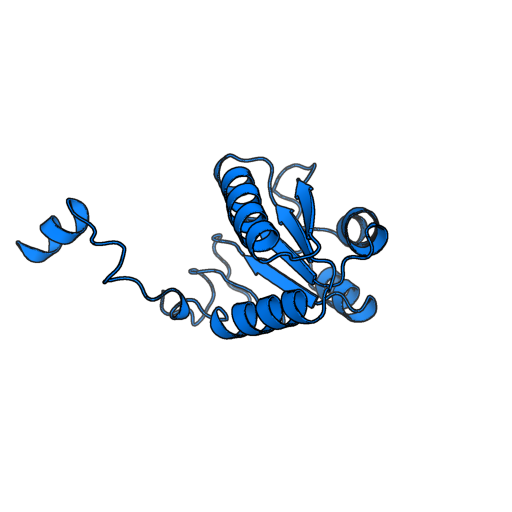 . ASP A 1 87 ? -3.976 6.338 8.113 1.00 95.31 87 ASP A C 1
ATOM 694 O O . ASP A 1 87 ? -4.741 6.880 7.313 1.00 95.31 87 ASP A O 1
ATOM 698 N N . ILE A 1 88 ? -4.126 5.063 8.481 1.00 97.31 88 ILE A N 1
ATOM 699 C CA . ILE A 1 88 ? -5.190 4.207 7.947 1.00 97.31 88 ILE A CA 1
ATOM 700 C C . ILE A 1 88 ? -6.561 4.764 8.335 1.00 97.31 88 ILE A C 1
ATOM 702 O O . ILE A 1 88 ? -7.456 4.842 7.494 1.00 97.31 88 ILE A O 1
ATOM 706 N N . ILE A 1 89 ? -6.749 5.180 9.587 1.00 97.56 89 ILE A N 1
ATOM 707 C CA . ILE A 1 89 ? -8.042 5.692 10.056 1.00 97.56 89 ILE A CA 1
ATOM 708 C C . ILE A 1 89 ? -8.374 7.025 9.378 1.00 97.56 89 ILE A C 1
ATOM 710 O O . ILE A 1 89 ? -9.456 7.168 8.805 1.00 97.56 89 ILE A O 1
ATOM 714 N N . ASN A 1 90 ? -7.443 7.976 9.407 1.00 95.75 90 ASN A N 1
ATOM 715 C CA . ASN A 1 90 ? -7.699 9.357 9.008 1.00 95.75 90 ASN A CA 1
ATOM 716 C C . ASN A 1 90 ? -7.662 9.563 7.493 1.00 95.75 90 ASN A C 1
ATOM 718 O O . ASN A 1 90 ? -8.382 10.419 6.984 1.00 95.75 90 ASN A O 1
ATOM 722 N N . ASN A 1 91 ? -6.860 8.777 6.769 1.00 96.00 91 ASN A N 1
ATOM 723 C CA . ASN A 1 91 ? -6.621 9.002 5.343 1.00 96.00 91 ASN A CA 1
ATOM 724 C C . ASN A 1 91 ? -7.199 7.904 4.443 1.00 96.00 91 ASN A C 1
ATOM 726 O O . ASN A 1 91 ? -7.388 8.141 3.255 1.00 96.00 91 ASN A O 1
ATOM 730 N N . VAL A 1 92 ? -7.500 6.712 4.972 1.00 97.81 92 VAL A N 1
ATOM 731 C CA . VAL A 1 92 ? -8.028 5.592 4.169 1.00 97.81 92 VAL A CA 1
ATOM 732 C C . VAL A 1 92 ? -9.473 5.285 4.549 1.00 97.81 92 VAL A C 1
ATOM 734 O O . VAL A 1 92 ? -10.377 5.418 3.723 1.00 97.81 92 VAL A O 1
ATOM 737 N N . SER A 1 93 ? -9.711 4.933 5.812 1.00 97.88 93 SER A N 1
ATOM 738 C CA . SER A 1 93 ? -11.038 4.592 6.335 1.00 97.88 93 SER A CA 1
ATOM 739 C C . SER A 1 93 ? -11.993 5.784 6.274 1.00 97.88 93 SER A C 1
ATOM 741 O O . SER A 1 93 ? -13.123 5.646 5.809 1.00 97.88 93 SER A O 1
ATOM 743 N N . PHE A 1 94 ? -11.519 6.983 6.632 1.00 97.25 94 PHE A N 1
ATOM 744 C CA . PHE A 1 94 ? -12.291 8.224 6.524 1.00 97.25 94 PHE A CA 1
ATOM 745 C C . PHE A 1 94 ? -12.817 8.493 5.104 1.00 97.25 94 PHE A C 1
ATOM 747 O O . PHE A 1 94 ? -13.940 8.966 4.939 1.00 97.25 94 PHE A O 1
ATOM 754 N N . LEU A 1 95 ? -12.041 8.149 4.070 1.00 96.62 95 LEU A N 1
ATOM 755 C CA . LEU A 1 95 ? -12.460 8.295 2.671 1.00 96.62 95 LEU A CA 1
ATOM 756 C C . LEU A 1 95 ? -13.463 7.218 2.225 1.00 96.62 95 LEU A C 1
ATOM 758 O O . LEU A 1 95 ? -14.009 7.317 1.120 1.00 96.62 95 LEU A O 1
ATOM 762 N N . GLY A 1 96 ? -13.709 6.205 3.062 1.00 97.81 96 GLY A N 1
ATOM 763 C CA . GLY A 1 96 ? -14.463 5.000 2.730 1.00 97.81 96 GLY A CA 1
ATOM 764 C C . GLY A 1 96 ? -13.654 4.006 1.897 1.00 97.81 96 GLY A C 1
ATOM 765 O O . GLY A 1 96 ? -14.239 3.276 1.101 1.00 97.81 96 GLY A O 1
ATOM 766 N N . GLY A 1 97 ? -12.321 4.021 2.009 1.00 98.31 97 GLY A N 1
ATOM 767 C CA . GLY A 1 97 ? -11.439 3.116 1.279 1.00 98.31 97 GLY A CA 1
ATOM 768 C C . GLY A 1 97 ? -11.705 1.655 1.632 1.00 98.31 97 GLY A C 1
ATOM 769 O O . GLY A 1 97 ? -11.813 1.304 2.801 1.00 98.31 97 GLY A O 1
ATOM 770 N N . GLN A 1 98 ? -11.800 0.807 0.612 1.00 98.69 98 GLN A N 1
ATOM 771 C CA . GLN A 1 98 ? -12.025 -0.638 0.740 1.00 98.69 98 GLN A CA 1
ATOM 772 C C . GLN A 1 98 ? -10.852 -1.456 0.193 1.00 98.69 98 GLN A C 1
ATOM 774 O O . GLN A 1 98 ? -10.710 -2.624 0.534 1.00 98.69 98 GLN A O 1
ATOM 779 N N . LEU A 1 99 ? -10.009 -0.846 -0.643 1.00 98.69 99 LEU A N 1
ATOM 780 C CA . LEU A 1 99 ? -8.715 -1.379 -1.051 1.00 98.69 99 LEU A CA 1
ATOM 781 C C . LEU A 1 99 ? -7.654 -0.298 -0.838 1.00 98.69 99 LEU A C 1
ATOM 783 O O . LEU A 1 99 ? -7.736 0.773 -1.436 1.00 98.69 99 LEU A O 1
ATOM 787 N N . LEU A 1 100 ? -6.654 -0.589 -0.015 1.00 98.69 100 LEU A N 1
ATOM 788 C CA . LEU A 1 100 ? -5.460 0.226 0.164 1.00 98.69 100 LEU A CA 1
ATOM 789 C C . LEU A 1 100 ? -4.327 -0.339 -0.697 1.00 98.69 100 LEU A C 1
ATOM 791 O O . LEU A 1 100 ? -3.944 -1.499 -0.540 1.00 98.69 100 LEU A O 1
ATOM 795 N N . ILE A 1 101 ? -3.783 0.487 -1.591 1.00 98.62 101 ILE A N 1
ATOM 796 C CA . ILE A 1 101 ? -2.582 0.170 -2.370 1.00 98.62 101 ILE A CA 1
ATOM 797 C C . ILE A 1 101 ? -1.471 1.122 -1.947 1.00 98.62 101 ILE A C 1
ATOM 799 O O . ILE A 1 101 ? -1.569 2.322 -2.205 1.00 98.62 101 ILE A O 1
ATOM 803 N N . THR A 1 102 ? -0.415 0.606 -1.325 1.00 97.69 102 THR A N 1
ATOM 804 C CA . THR A 1 102 ? 0.716 1.425 -0.882 1.00 97.69 102 THR A CA 1
ATOM 805 C C . THR A 1 102 ? 1.869 1.366 -1.885 1.00 97.69 102 THR A C 1
ATOM 807 O O . THR A 1 102 ? 2.131 0.319 -2.481 1.00 97.69 102 THR A O 1
ATOM 810 N N . LEU A 1 103 ? 2.544 2.496 -2.108 1.00 97.00 103 LEU A N 1
ATOM 811 C CA . LEU A 1 103 ? 3.602 2.654 -3.110 1.00 97.00 103 LEU A CA 1
ATOM 812 C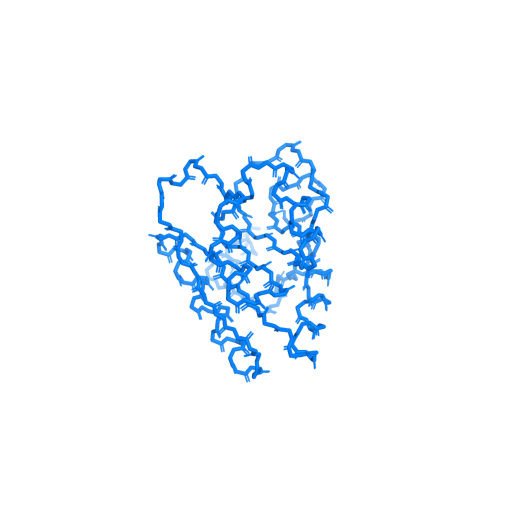 C . LEU A 1 103 ? 4.863 3.270 -2.485 1.00 97.00 103 LEU A C 1
ATOM 814 O O . LEU A 1 103 ? 4.895 4.462 -2.172 1.00 97.00 103 LEU A O 1
ATOM 818 N N . GLY A 1 104 ? 5.918 2.465 -2.342 1.00 93.94 104 GLY A N 1
ATOM 819 C CA . GLY A 1 104 ? 7.223 2.887 -1.810 1.00 93.94 104 GLY A CA 1
ATOM 820 C C . GLY A 1 104 ? 7.267 3.056 -0.287 1.00 93.94 104 GLY A C 1
ATOM 821 O O . GLY A 1 104 ? 8.212 3.650 0.241 1.00 93.94 104 GLY A O 1
ATOM 822 N N . ILE A 1 105 ? 6.232 2.574 0.403 1.00 93.69 105 ILE A N 1
ATOM 823 C CA . ILE A 1 105 ? 6.123 2.584 1.859 1.00 93.69 105 ILE A CA 1
ATOM 824 C C . ILE A 1 105 ? 5.371 1.342 2.344 1.00 93.69 105 ILE A C 1
ATOM 826 O O . ILE A 1 105 ? 4.347 0.949 1.775 1.00 93.69 105 ILE A O 1
ATOM 830 N N . ASP A 1 106 ? 5.908 0.725 3.393 1.00 94.62 106 ASP A N 1
ATOM 831 C CA . ASP A 1 106 ? 5.330 -0.433 4.073 1.00 94.62 106 ASP A CA 1
ATOM 832 C C . ASP A 1 106 ? 4.529 0.001 5.318 1.00 94.62 106 ASP A C 1
ATOM 834 O O . ASP A 1 106 ? 4.581 1.161 5.735 1.00 94.62 106 ASP A O 1
ATOM 838 N N . LEU A 1 107 ? 3.797 -0.926 5.931 1.00 94.88 107 LEU A N 1
ATOM 839 C CA . LEU A 1 107 ? 3.156 -0.713 7.229 1.00 94.88 107 LEU A CA 1
ATOM 840 C C . LEU A 1 107 ? 4.196 -0.545 8.345 1.00 94.88 107 LEU A C 1
ATOM 842 O O . LEU A 1 107 ? 5.264 -1.161 8.311 1.00 94.88 107 LEU A O 1
ATOM 846 N N . SER A 1 108 ? 3.872 0.239 9.377 1.00 93.31 108 SER A N 1
ATOM 847 C CA . SER A 1 108 ? 4.762 0.413 10.531 1.00 93.31 108 SER A CA 1
ATOM 848 C C . SER A 1 108 ? 4.926 -0.859 11.369 1.00 93.31 108 SER A C 1
ATOM 850 O O . SER A 1 108 ? 5.982 -1.078 11.964 1.00 93.31 108 SER A O 1
ATOM 852 N N . SER A 1 109 ? 3.889 -1.697 11.445 1.00 92.75 109 SER A N 1
ATOM 853 C CA . SER A 1 109 ? 3.888 -2.958 12.186 1.00 92.75 109 SER A CA 1
ATOM 854 C C . SER A 1 109 ? 2.755 -3.891 11.732 1.00 92.75 109 SER A C 1
ATOM 856 O O . SER A 1 109 ? 1.856 -3.505 10.987 1.00 92.75 109 SER A O 1
ATOM 858 N N . ASP A 1 110 ? 2.742 -5.120 12.252 1.00 93.06 110 ASP A N 1
ATOM 859 C CA . ASP A 1 110 ? 1.674 -6.101 11.991 1.00 93.06 110 ASP A CA 1
ATOM 860 C C . ASP A 1 110 ? 0.307 -5.675 12.567 1.00 93.06 110 ASP A C 1
ATOM 862 O O . ASP A 1 110 ? -0.742 -6.212 12.205 1.00 93.06 110 ASP A O 1
ATOM 866 N N . LYS A 1 111 ? 0.284 -4.692 13.481 1.00 95.75 111 LYS A N 1
ATOM 867 C CA . LYS A 1 111 ? -0.971 -4.165 14.038 1.00 95.75 111 LYS A CA 1
ATOM 868 C C . LYS A 1 111 ? -1.786 -3.433 12.982 1.00 95.75 111 LYS A C 1
ATOM 870 O O . LYS A 1 111 ? -3.009 -3.546 12.992 1.00 95.75 111 LYS A O 1
ATOM 875 N N . GLU A 1 112 ? -1.122 -2.721 12.079 1.00 96.75 112 GLU A N 1
ATOM 876 C CA . GLU A 1 112 ? -1.777 -1.992 10.997 1.00 96.75 112 GLU A CA 1
ATOM 877 C C . GLU A 1 112 ? -2.432 -2.942 9.993 1.00 96.75 112 GLU A C 1
ATOM 879 O O . GLU A 1 112 ? -3.546 -2.695 9.540 1.00 96.75 112 GLU A O 1
ATOM 884 N N . GLU A 1 113 ? -1.807 -4.087 9.722 1.00 96.62 113 GLU A N 1
ATOM 885 C CA . GLU A 1 113 ? -2.412 -5.125 8.889 1.00 96.62 113 GLU A CA 1
ATOM 886 C C . GLU A 1 113 ? -3.685 -5.676 9.546 1.00 96.62 113 GLU A C 1
ATOM 888 O O . GLU A 1 113 ? -4.717 -5.854 8.893 1.00 96.62 113 GLU A O 1
ATOM 893 N N . LYS A 1 114 ? -3.634 -5.939 10.857 1.00 97.56 114 LYS A N 1
ATOM 894 C CA . LYS A 1 114 ? -4.818 -6.365 11.606 1.00 97.56 114 LYS A CA 1
ATOM 895 C C . LYS A 1 114 ? -5.915 -5.298 11.564 1.00 97.56 114 LYS A C 1
ATOM 897 O O . LYS A 1 114 ? -7.071 -5.644 11.353 1.00 97.56 114 LYS A O 1
ATOM 902 N N . LEU A 1 115 ? -5.558 -4.025 11.714 1.00 98.25 115 LEU A N 1
ATOM 903 C CA . LEU A 1 115 ? -6.504 -2.916 11.628 1.00 98.25 115 LEU A CA 1
ATOM 904 C C . LEU A 1 115 ? -7.187 -2.855 10.256 1.00 98.25 115 LEU A C 1
ATOM 906 O O . LEU A 1 115 ? -8.407 -2.726 10.202 1.00 98.25 115 LEU A O 1
ATOM 910 N N . CYS A 1 116 ? -6.438 -2.999 9.157 1.00 98.00 116 CYS A N 1
ATOM 911 C CA . CYS A 1 116 ? -7.021 -3.095 7.817 1.00 98.00 116 CYS A CA 1
ATOM 912 C C . CYS A 1 116 ? -8.051 -4.231 7.741 1.00 98.00 116 CYS A C 1
ATOM 914 O O . CYS A 1 116 ? -9.176 -4.004 7.302 1.00 98.00 116 CYS A O 1
ATOM 916 N N . ARG A 1 117 ? -7.711 -5.423 8.250 1.00 97.31 117 ARG A N 1
ATOM 917 C CA . ARG A 1 117 ? -8.630 -6.574 8.294 1.00 97.31 117 ARG A CA 1
ATOM 918 C C . ARG A 1 117 ? -9.887 -6.292 9.122 1.00 97.31 117 ARG A C 1
ATOM 920 O O . ARG A 1 117 ? -10.988 -6.572 8.654 1.00 97.31 117 ARG A O 1
ATOM 927 N N . ASP A 1 118 ? -9.736 -5.703 10.307 1.00 98.12 118 ASP A N 1
ATOM 928 C CA . ASP A 1 118 ? -10.848 -5.366 11.208 1.00 98.12 118 ASP A CA 1
ATOM 929 C C . ASP A 1 118 ? -11.784 -4.298 10.598 1.00 98.12 118 ASP A C 1
ATOM 931 O O . ASP A 1 118 ? -12.989 -4.311 10.849 1.00 98.12 118 ASP A O 1
ATOM 935 N N . LEU A 1 119 ? -11.248 -3.403 9.761 1.00 98.06 119 LEU A N 1
ATOM 936 C CA . LEU A 1 119 ? -12.002 -2.380 9.027 1.00 98.06 119 LEU A CA 1
ATOM 937 C C . LEU A 1 119 ? -12.567 -2.871 7.681 1.00 98.06 119 LEU A C 1
ATOM 939 O O . LEU A 1 119 ? -13.288 -2.124 7.021 1.00 98.06 119 LEU A O 1
ATOM 943 N N . GLY A 1 120 ? -12.258 -4.102 7.259 1.00 97.81 120 GLY A N 1
ATOM 944 C CA . GLY A 1 120 ? -12.655 -4.626 5.948 1.00 97.81 120 GLY A CA 1
ATOM 945 C C . GLY A 1 120 ? -11.942 -3.949 4.771 1.00 97.81 120 GLY A C 1
ATOM 946 O O . GLY A 1 120 ? -12.521 -3.827 3.693 1.00 97.81 120 GLY A O 1
ATOM 947 N N . ILE A 1 121 ? -10.711 -3.482 4.992 1.00 98.56 121 ILE A N 1
ATOM 948 C CA . ILE A 1 121 ? -9.846 -2.855 3.992 1.00 98.56 121 ILE A CA 1
ATOM 949 C C . ILE A 1 121 ? -8.881 -3.915 3.461 1.00 98.56 121 ILE A C 1
ATOM 951 O O . ILE A 1 121 ? -7.993 -4.385 4.175 1.00 98.56 121 ILE A O 1
ATOM 955 N N . ASP A 1 122 ? -9.039 -4.265 2.189 1.00 98.38 122 ASP A N 1
ATOM 956 C CA . ASP A 1 122 ? -8.098 -5.111 1.465 1.00 98.38 122 ASP A CA 1
ATOM 957 C C . ASP A 1 122 ? -6.754 -4.372 1.308 1.00 98.38 122 ASP A C 1
ATOM 959 O O . A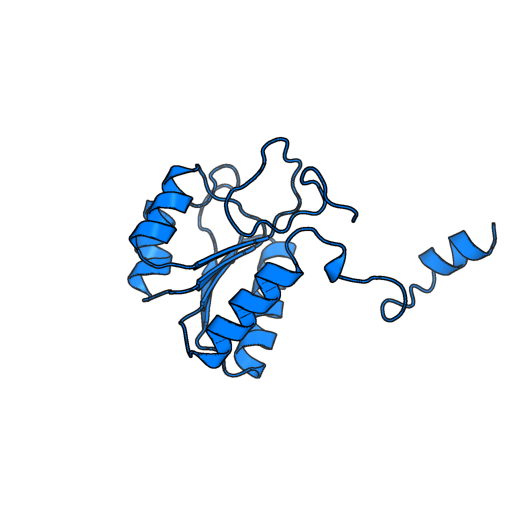SP A 1 122 ? -6.733 -3.160 1.094 1.00 98.38 122 ASP A O 1
ATOM 963 N N . LEU A 1 123 ? -5.622 -5.079 1.392 1.00 98.44 123 LEU A N 1
ATOM 964 C CA . LEU A 1 123 ? -4.289 -4.459 1.403 1.00 98.44 123 LEU A CA 1
ATOM 965 C C . LEU A 1 123 ? -3.373 -5.018 0.307 1.00 98.44 123 LEU A C 1
ATOM 967 O O . LEU A 1 123 ? -3.209 -6.234 0.188 1.00 98.44 123 LEU A O 1
ATOM 971 N N . ILE A 1 124 ? -2.746 -4.120 -0.456 1.00 98.56 124 ILE A N 1
ATOM 972 C CA . ILE A 1 124 ? -1.650 -4.402 -1.391 1.00 98.56 124 ILE A CA 1
ATOM 973 C C . ILE A 1 124 ? -0.511 -3.424 -1.098 1.00 98.56 124 ILE A C 1
ATOM 975 O O . ILE A 1 124 ? -0.725 -2.217 -1.076 1.00 98.56 124 ILE A O 1
ATOM 979 N N . VAL A 1 125 ? 0.705 -3.930 -0.921 1.00 97.81 125 VAL A N 1
ATOM 980 C CA . VAL A 1 125 ? 1.891 -3.111 -0.636 1.00 97.81 125 VAL A CA 1
ATOM 981 C C . VAL A 1 125 ? 2.950 -3.340 -1.706 1.00 97.81 125 VAL A C 1
ATOM 983 O O . VAL A 1 125 ? 3.336 -4.484 -1.960 1.00 97.81 125 VAL A O 1
ATOM 986 N N . LEU A 1 126 ? 3.425 -2.259 -2.328 1.00 96.94 126 LEU A N 1
ATOM 987 C CA . LEU A 1 126 ? 4.541 -2.265 -3.275 1.00 96.94 126 LEU A CA 1
ATOM 988 C C . LEU A 1 126 ? 5.734 -1.534 -2.659 1.00 96.94 126 LEU A C 1
ATOM 990 O O . LEU A 1 126 ? 5.647 -0.355 -2.320 1.00 96.94 126 LEU A O 1
ATOM 994 N N . GLU A 1 127 ? 6.869 -2.216 -2.573 1.00 93.19 127 GLU A N 1
ATOM 995 C CA . GLU A 1 127 ? 8.098 -1.690 -1.975 1.00 93.19 127 GLU A CA 1
ATOM 996 C C . GLU A 1 127 ? 9.320 -2.327 -2.654 1.00 93.19 127 GLU A C 1
ATOM 998 O O . GLU A 1 127 ? 9.214 -3.378 -3.285 1.00 93.19 127 GLU A O 1
ATOM 1003 N N . ASN A 1 128 ? 10.493 -1.703 -2.548 1.00 92.94 128 ASN A N 1
ATOM 1004 C CA . ASN A 1 128 ? 11.735 -2.228 -3.129 1.00 92.94 128 ASN A CA 1
ATOM 1005 C C . ASN A 1 128 ? 12.922 -2.254 -2.153 1.00 92.94 128 ASN A C 1
ATOM 1007 O O . ASN A 1 128 ? 14.054 -2.489 -2.571 1.00 92.94 128 ASN A O 1
ATOM 1011 N N . LYS A 1 129 ? 12.687 -2.044 -0.857 1.00 91.62 129 LYS A N 1
ATOM 1012 C CA . LYS A 1 129 ? 13.716 -2.120 0.192 1.00 91.62 129 LYS A CA 1
ATOM 1013 C C . LYS A 1 129 ? 14.088 -3.567 0.523 1.00 91.62 129 LYS A C 1
ATOM 1015 O O . LYS A 1 129 ? 13.310 -4.491 0.278 1.00 91.62 129 LYS A O 1
ATOM 1020 N N . GLU A 1 130 ? 15.271 -3.767 1.100 1.00 91.44 130 GLU A N 1
ATOM 1021 C CA . GLU A 1 130 ? 15.655 -5.066 1.659 1.00 91.44 130 GLU A CA 1
ATOM 1022 C C . GLU A 1 130 ? 14.702 -5.477 2.785 1.00 91.44 130 GLU A C 1
ATOM 1024 O O . GLU A 1 130 ? 14.323 -4.669 3.634 1.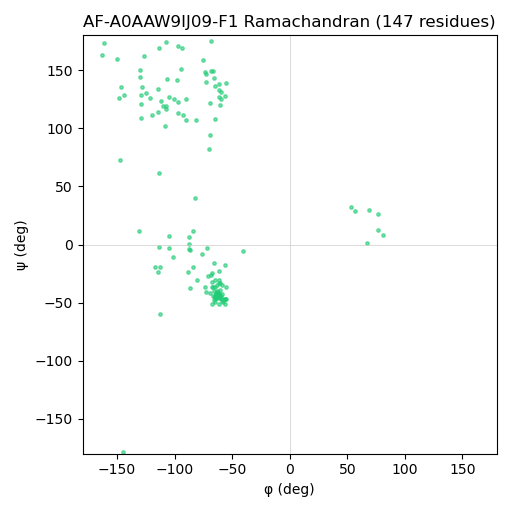00 91.44 130 GLU A O 1
ATOM 1029 N N . VAL A 1 131 ? 14.319 -6.753 2.801 1.00 90.06 131 VAL A N 1
ATOM 1030 C CA . VAL A 1 131 ? 13.353 -7.279 3.763 1.00 90.06 131 VAL A CA 1
ATOM 1031 C C . VAL A 1 131 ? 13.663 -8.738 4.080 1.00 90.06 131 VAL A C 1
ATOM 1033 O O . VAL A 1 131 ? 13.753 -9.589 3.200 1.00 90.06 131 VAL A O 1
ATOM 1036 N N . ASN A 1 132 ? 13.811 -9.034 5.370 1.00 84.19 132 ASN A N 1
ATOM 1037 C CA . ASN A 1 132 ? 14.153 -10.377 5.855 1.00 84.19 132 ASN A CA 1
ATOM 1038 C C . ASN A 1 132 ? 12.965 -11.119 6.477 1.00 84.19 132 ASN A C 1
ATOM 1040 O O . ASN A 1 132 ? 13.095 -12.273 6.885 1.00 84.19 132 ASN A O 1
ATOM 1044 N N . VAL A 1 133 ? 11.813 -10.458 6.566 1.00 86.75 133 VAL A N 1
ATOM 1045 C CA . VAL A 1 133 ? 10.616 -10.964 7.236 1.00 86.75 133 VAL A CA 1
ATOM 1046 C C . VAL A 1 133 ? 9.524 -11.176 6.191 1.00 86.75 133 VAL A C 1
ATOM 1048 O O . VAL A 1 133 ? 9.320 -10.335 5.318 1.00 86.75 133 VAL A O 1
ATOM 1051 N N . GLU A 1 134 ? 8.850 -12.321 6.251 1.00 88.44 134 GLU A N 1
ATOM 1052 C CA . GLU A 1 134 ? 7.707 -12.609 5.381 1.00 88.44 134 GLU A CA 1
ATOM 1053 C C . GLU A 1 134 ? 6.491 -11.776 5.823 1.00 88.44 134 GLU A C 1
ATOM 1055 O O . GLU A 1 134 ? 6.348 -11.457 7.001 1.00 88.44 134 GLU A O 1
ATOM 1060 N N . ARG A 1 135 ? 5.649 -11.371 4.868 1.00 91.50 135 ARG A N 1
ATOM 1061 C CA . ARG A 1 135 ? 4.415 -10.616 5.127 1.00 91.50 135 ARG A CA 1
ATOM 1062 C C . ARG A 1 135 ? 3.207 -11.524 4.936 1.00 91.50 135 ARG A C 1
ATOM 1064 O O . ARG A 1 135 ? 3.191 -12.309 3.986 1.00 91.50 135 ARG A O 1
ATOM 1071 N N . ASP A 1 136 ? 2.196 -11.356 5.782 1.00 91.44 136 ASP A N 1
ATOM 1072 C CA . ASP A 1 136 ? 0.934 -12.109 5.713 1.00 91.44 136 ASP A CA 1
ATOM 1073 C C . ASP A 1 136 ? -0.117 -11.464 4.784 1.00 91.44 136 ASP A C 1
ATOM 1075 O O . ASP A 1 136 ? -1.163 -12.053 4.506 1.00 91.44 136 ASP A O 1
ATOM 1079 N N . TYR A 1 137 ? 0.197 -10.294 4.223 1.00 94.94 137 TYR A N 1
ATOM 1080 C CA . TYR A 1 137 ? -0.599 -9.566 3.232 1.00 94.94 137 TYR A CA 1
ATOM 1081 C C . TYR A 1 137 ? 0.024 -9.625 1.830 1.00 94.94 137 TYR A C 1
ATOM 1083 O O . TYR A 1 137 ? 1.123 -10.151 1.621 1.00 94.94 137 TYR A O 1
ATOM 1091 N N . ILE A 1 138 ? -0.683 -9.088 0.828 1.00 97.50 138 ILE A N 1
ATOM 1092 C CA . ILE A 1 138 ? -0.183 -9.021 -0.550 1.00 97.50 138 ILE A CA 1
ATOM 1093 C C . ILE A 1 138 ? 0.972 -8.020 -0.618 1.00 97.50 138 ILE A C 1
ATOM 1095 O O . ILE A 1 138 ? 0.780 -6.820 -0.797 1.00 97.50 138 ILE A O 1
ATOM 1099 N N . TYR A 1 139 ? 2.185 -8.547 -0.488 1.00 97.31 139 TYR A N 1
ATOM 1100 C CA . TYR A 1 139 ? 3.422 -7.784 -0.547 1.00 97.31 139 TYR A CA 1
ATOM 1101 C C . TYR A 1 139 ? 4.155 -8.059 -1.860 1.00 97.31 139 TYR A C 1
ATOM 1103 O O . TYR A 1 139 ? 4.532 -9.201 -2.150 1.00 97.31 139 TYR A O 1
ATOM 1111 N N . ILE A 1 140 ? 4.349 -7.016 -2.661 1.00 97.06 140 ILE A N 1
ATOM 1112 C CA . ILE A 1 140 ? 5.094 -7.045 -3.917 1.00 97.06 140 ILE A CA 1
ATOM 1113 C C . ILE A 1 140 ? 6.405 -6.300 -3.695 1.00 97.06 140 ILE A C 1
ATOM 1115 O O . ILE A 1 140 ? 6.467 -5.075 -3.708 1.00 97.06 140 ILE A O 1
ATOM 1119 N N . ASN A 1 141 ? 7.467 -7.070 -3.513 1.00 96.12 141 ASN A N 1
ATOM 1120 C CA . ASN A 1 141 ? 8.824 -6.564 -3.396 1.00 96.12 141 ASN A CA 1
ATOM 1121 C C . ASN A 1 141 ? 9.788 -7.553 -4.069 1.00 96.12 141 ASN A C 1
ATOM 1123 O O . ASN A 1 141 ? 9.701 -8.751 -3.774 1.00 96.12 141 ASN A O 1
ATOM 1127 N N . PRO A 1 142 ? 10.677 -7.104 -4.975 1.00 94.25 142 PRO A N 1
ATOM 1128 C CA . PRO A 1 142 ? 11.660 -7.972 -5.623 1.00 94.25 142 PRO A CA 1
ATOM 1129 C C . PRO A 1 142 ? 12.641 -8.612 -4.629 1.00 94.25 142 PRO A C 1
ATOM 1131 O O . PRO A 1 142 ? 13.058 -9.745 -4.835 1.00 94.25 142 PRO A O 1
ATOM 1134 N N . ASN A 1 143 ? 12.942 -7.936 -3.520 1.00 93.50 143 ASN A N 1
ATOM 1135 C CA . ASN A 1 143 ? 13.909 -8.367 -2.510 1.00 93.50 143 ASN A CA 1
ATOM 1136 C C . ASN A 1 143 ? 13.306 -9.269 -1.422 1.00 93.50 143 ASN A C 1
ATOM 1138 O O . ASN A 1 143 ? 14.012 -9.672 -0.499 1.00 93.50 143 ASN A O 1
ATOM 1142 N N . GLN A 1 144 ? 12.009 -9.591 -1.488 1.00 93.62 144 GLN A N 1
ATOM 1143 C CA . GLN A 1 144 ? 11.395 -10.464 -0.488 1.00 93.62 144 GLN A CA 1
ATOM 1144 C C . GLN A 1 144 ? 11.812 -11.927 -0.672 1.00 93.62 144 GLN A C 1
ATOM 1146 O O . GLN A 1 144 ? 11.974 -12.436 -1.785 1.00 93.62 144 GLN A O 1
ATOM 1151 N N . LYS A 1 145 ? 11.883 -12.655 0.442 1.00 90.06 145 LYS A N 1
ATOM 1152 C CA . LYS A 1 145 ? 12.234 -14.074 0.444 1.00 90.06 145 LYS A CA 1
ATOM 1153 C C . LYS A 1 145 ? 11.304 -14.905 -0.453 1.00 90.06 145 LYS A C 1
ATOM 1155 O O . LYS A 1 145 ? 10.073 -14.887 -0.327 1.00 90.06 145 LYS A O 1
ATOM 1160 N N . GLY A 1 146 ? 11.919 -15.682 -1.344 1.00 87.56 146 GLY A N 1
ATOM 1161 C CA . GLY A 1 146 ? 11.224 -16.546 -2.301 1.00 87.56 146 GLY A CA 1
ATOM 1162 C C . GLY A 1 146 ? 10.704 -15.830 -3.552 1.00 87.56 146 GLY A C 1
ATOM 1163 O O . GLY A 1 146 ? 9.972 -16.450 -4.320 1.00 87.56 146 GLY A O 1
ATOM 1164 N N . CYS A 1 147 ? 11.048 -14.556 -3.765 1.00 88.12 147 CYS A N 1
ATOM 1165 C CA . CYS A 1 147 ? 10.862 -13.903 -5.058 1.00 88.12 147 CYS A CA 1
ATOM 1166 C C . CYS A 1 147 ? 11.888 -14.429 -6.073 1.00 88.12 147 CYS A C 1
ATOM 1168 O O . CYS A 1 147 ? 13.038 -14.672 -5.716 1.00 88.12 147 CYS A O 1
ATOM 1170 N N . GLN A 1 148 ? 11.459 -14.637 -7.320 1.00 82.44 148 GLN A N 1
ATOM 1171 C CA . GLN A 1 148 ? 12.309 -15.128 -8.418 1.00 82.44 148 GLN A CA 1
ATOM 1172 C C . GLN A 1 148 ? 12.690 -14.024 -9.416 1.00 82.44 148 GLN A C 1
ATOM 1174 O O . GLN A 1 148 ? 13.217 -14.326 -10.487 1.00 82.44 148 GLN A O 1
ATOM 1179 N N . TYR A 1 149 ? 12.345 -12.778 -9.087 1.00 78.19 149 TYR A N 1
ATOM 1180 C CA . TYR A 1 149 ? 12.662 -11.590 -9.871 1.00 78.19 149 TYR A CA 1
ATOM 1181 C C . TYR A 1 149 ? 14.147 -11.246 -9.766 1.00 78.19 149 TYR A C 1
ATOM 1183 O O . TYR A 1 149 ? 14.699 -11.388 -8.652 1.00 78.19 149 TYR A O 1
#

Radius of gyration: 16.43 Å; Cα contacts (8 Å, |Δi|>4): 236; chains: 1; bounding box: 47×30×42 Å

Nearest PDB structures (foldseek):
  5fbh-assembly1_A  TM=4.827E-01  e=5.125E-02  Homo sapiens
  7jfn-assembly1_A  TM=5.884E-01  e=2.275E-01  Brucella ovis ATCC 25840
  7m3j-assembly1_B  TM=5.404E-01  e=1.355E-01  Homo sapiens
  7m3e-assembly1_A  TM=5.083E-01  e=1.873E-01  Homo sapiens
  7m3e-assembly1_B  TM=5.093E-01  e=2.275E-01  Homo sapiens

Mean predicted aligned error: 6.38 Å

Foldseek 3Di:
DVVVVCCVPPPPVPPPDDLVLFPLPVVVVVVLVVQLVVLAEEEEEEEPDPQGVVVCVVVVVVSVVSVHRYDYHYDDDDQPAAQELCCCVPPAVVVNHQEYEYDAGDHNDVVSVVSCVVSNHAYAYEHADADDDDDPHSYGYCNDPPRPD

Sequence (149 aa):
MRKFWESIYSPNYITGYNPFILKNMNKAMEQMVEAINNRKKIVVYGVPNVDGLCAIASLSLVLKYLNADIEYVIHDEELNSGITSEDIINNVSFLGGQLLITLGIDLSSDKEEKLCRDLGIDLIVLENKEVNVERDYIYINPNQKGCQY

pLDDT: mean 89.12, std 15.21, range [45.69, 98.75]

Solvent-accessible surface area (backbone atoms only — not comparable to full-atom values): 8385 Å² total; per-residue (Å²): 116,72,71,64,54,48,54,73,79,55,64,60,76,87,81,74,70,66,71,68,48,34,38,50,38,63,59,48,49,52,54,5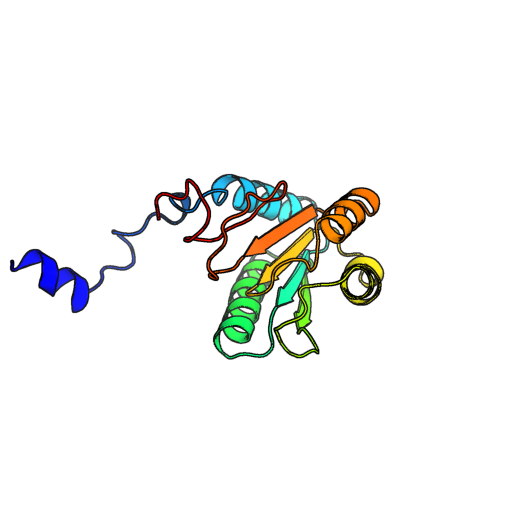0,52,50,32,42,76,68,60,36,32,32,29,39,36,24,35,88,45,74,69,24,47,51,48,53,51,54,53,50,50,54,40,49,74,69,66,31,44,71,51,76,46,69,56,90,68,73,86,84,60,37,52,43,61,64,51,44,48,68,68,30,50,66,75,56,34,34,32,42,38,27,33,69,47,54,64,58,47,74,64,36,56,51,48,31,57,77,72,62,27,45,62,37,36,33,41,75,64,88,46,94,71,89,71,98,59,44,52,37,32,56,52,36,86,87,34,76,90

InterPro domains:
  IPR001667 DDH domain [PF01368] (41-147)
  IPR038763 DHH phosphoesterase superfamily [SSF64182] (17-149)
  IPR051673 Single-stranded-DNA-specific exonuclease RecJ [PTHR30255] (7-149)

Secondary structure (DSSP, 8-state):
-HHHHHHHHS--TTTS--GGGSTTHHHHHHHHHHHHHTTPPEEEEE-SSHHHHHHHHHHHHHHHHTT--EEEEE--S-TTS-B-HHHIIIIIITTT-SEEEEES--BSSHHHHHHHHHTT-EEEEE--S---S--SSEEE-TTSTT---